Protein AF-A0A924WDV1-F1 (afdb_monomer_lite)

Foldseek 3Di:
DPVVVVVVVLVVVLVVLVVVLVVLVVCLVPDDDDDPPVRPPNVVSVVSNVVSVVVNVVSVVVNCVVVVPPDPPVVPPDDDDDDDDDDDDDD

Sequence (91 aa):
MDTVAFERRVAALRQCLEAERDRVAGDMLDYPTPVPACDVDFNALIDERIRLADALARLDALRAAVLDNTPMASVWNHHPHGPGASAQGMI

pLDDT: mean 81.15, std 19.75, range [40.34, 98.19]

Structure (mmCIF, N/CA/C/O backbone):
data_AF-A0A924WDV1-F1
#
_entry.id   AF-A0A924WDV1-F1
#
loop_
_atom_site.group_PDB
_atom_site.id
_atom_site.type_symbol
_atom_site.label_atom_id
_atom_site.label_alt_id
_atom_site.label_comp_id
_atom_site.label_asym_id
_atom_site.label_entity_id
_atom_site.label_seq_id
_atom_site.pdbx_PDB_ins_code
_atom_site.Cartn_x
_atom_site.Cartn_y
_atom_site.Cartn_z
_atom_site.occupancy
_at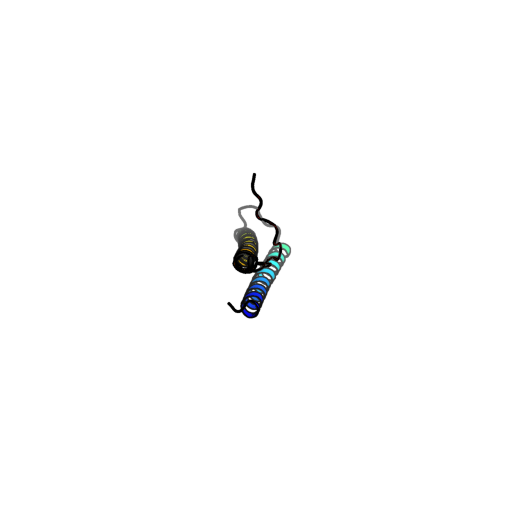om_site.B_iso_or_equiv
_atom_site.auth_seq_id
_atom_site.auth_comp_id
_atom_site.auth_asym_id
_atom_site.auth_atom_id
_atom_site.pdbx_PDB_model_num
ATOM 1 N N . MET A 1 1 ? 16.778 -6.118 -20.341 1.00 60.72 1 MET A N 1
ATOM 2 C CA . MET A 1 1 ? 15.910 -6.198 -19.148 1.00 60.72 1 MET A CA 1
ATOM 3 C C . MET A 1 1 ? 14.569 -6.737 -19.618 1.00 60.72 1 MET A C 1
ATOM 5 O O . MET A 1 1 ? 14.088 -6.251 -20.631 1.00 60.72 1 MET A O 1
ATOM 9 N N . ASP A 1 2 ? 14.027 -7.781 -18.989 1.00 85.06 2 ASP A N 1
ATOM 10 C CA . ASP A 1 2 ? 12.717 -8.326 -19.376 1.00 85.06 2 ASP A CA 1
ATOM 11 C C . ASP A 1 2 ? 11.608 -7.439 -1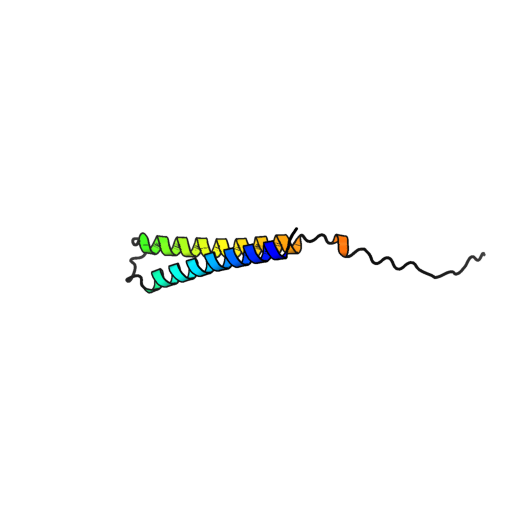8.793 1.00 85.06 2 ASP A C 1
ATOM 13 O O . ASP A 1 2 ? 11.238 -7.561 -17.622 1.00 85.06 2 ASP A O 1
ATOM 17 N N . THR A 1 3 ? 11.119 -6.510 -19.614 1.00 85.81 3 THR A N 1
ATOM 18 C CA . THR A 1 3 ? 10.076 -5.546 -19.245 1.00 85.81 3 THR A CA 1
ATOM 19 C C . THR A 1 3 ? 8.771 -6.241 -18.857 1.00 85.81 3 THR A C 1
ATOM 21 O O . THR A 1 3 ? 8.081 -5.780 -17.955 1.00 85.81 3 THR A O 1
ATOM 24 N N . VAL A 1 4 ? 8.447 -7.391 -19.457 1.00 89.44 4 VAL A N 1
ATOM 25 C CA . VAL A 1 4 ? 7.208 -8.124 -19.155 1.00 89.44 4 VAL A CA 1
ATOM 26 C C . VAL A 1 4 ? 7.289 -8.769 -17.773 1.00 89.44 4 VAL A C 1
ATOM 28 O O . VAL A 1 4 ? 6.343 -8.676 -16.988 1.00 89.44 4 VAL A O 1
ATOM 31 N N . ALA A 1 5 ? 8.417 -9.400 -17.440 1.00 91.50 5 ALA A N 1
ATOM 32 C CA . ALA A 1 5 ? 8.629 -9.960 -16.106 1.00 91.50 5 ALA A CA 1
ATOM 33 C C . ALA A 1 5 ? 8.691 -8.872 -15.019 1.00 91.50 5 ALA A C 1
ATOM 35 O O . ALA A 1 5 ? 8.204 -9.089 -13.908 1.00 91.50 5 ALA A O 1
ATOM 36 N N . PHE A 1 6 ? 9.264 -7.705 -15.333 1.00 90.38 6 PHE A N 1
ATOM 37 C CA . PHE A 1 6 ? 9.271 -6.546 -14.440 1.00 90.38 6 PHE A CA 1
ATOM 38 C C . PHE A 1 6 ? 7.853 -6.028 -14.167 1.00 90.38 6 PHE A C 1
ATOM 40 O O . PHE A 1 6 ? 7.450 -5.974 -13.006 1.00 90.38 6 PHE A O 1
ATOM 47 N N . GLU A 1 7 ? 7.066 -5.747 -15.209 1.00 93.50 7 GLU A N 1
ATOM 48 C CA . GLU A 1 7 ? 5.691 -5.249 -15.063 1.00 93.50 7 GLU A CA 1
ATOM 49 C C . GLU A 1 7 ? 4.805 -6.228 -14.282 1.00 93.50 7 GLU A C 1
ATOM 51 O O . GLU A 1 7 ? 4.040 -5.805 -13.419 1.00 93.50 7 GLU A O 1
ATOM 56 N N . ARG A 1 8 ? 4.950 -7.546 -14.491 1.00 95.94 8 ARG A N 1
ATOM 57 C CA . ARG A 1 8 ? 4.215 -8.546 -13.690 1.00 95.94 8 ARG A CA 1
ATOM 58 C C . ARG A 1 8 ? 4.570 -8.489 -12.208 1.00 95.94 8 ARG A C 1
ATOM 60 O O . ARG A 1 8 ? 3.682 -8.610 -11.370 1.00 95.94 8 ARG A O 1
ATOM 67 N N . ARG A 1 9 ? 5.852 -8.319 -11.872 1.00 96.06 9 ARG A N 1
ATOM 68 C CA . ARG A 1 9 ? 6.296 -8.206 -10.472 1.00 96.06 9 ARG A CA 1
ATOM 69 C C . ARG A 1 9 ? 5.779 -6.927 -9.829 1.00 96.06 9 ARG A C 1
ATOM 71 O O . ARG A 1 9 ? 5.311 -6.977 -8.698 1.00 96.06 9 ARG A O 1
ATOM 78 N N . VAL A 1 10 ? 5.825 -5.812 -10.556 1.00 96.12 10 VAL A N 1
ATOM 79 C CA . VAL A 1 10 ? 5.281 -4.530 -10.093 1.00 96.12 10 VAL A CA 1
ATOM 80 C C . VAL A 1 10 ? 3.772 -4.632 -9.874 1.00 96.12 10 VAL A C 1
ATOM 82 O O . VAL A 1 10 ? 3.292 -4.236 -8.817 1.00 96.12 10 VAL A O 1
ATOM 85 N N . ALA A 1 11 ? 3.034 -5.226 -10.814 1.00 96.25 11 ALA A N 1
ATOM 86 C CA . ALA A 1 11 ? 1.595 -5.438 -10.683 1.00 96.25 11 ALA A CA 1
ATOM 87 C C . ALA A 1 11 ? 1.241 -6.330 -9.483 1.00 96.25 11 ALA A C 1
ATOM 89 O O . ALA A 1 11 ? 0.329 -6.0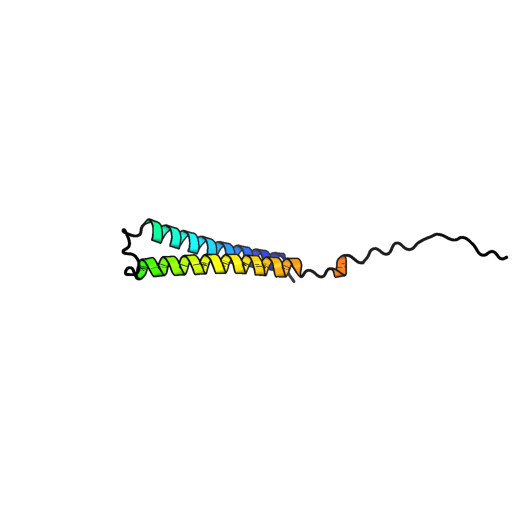00 -8.730 1.00 96.25 11 ALA A O 1
ATOM 90 N N . ALA A 1 12 ? 1.984 -7.420 -9.266 1.00 97.75 12 ALA A N 1
ATOM 91 C CA . ALA A 1 12 ? 1.771 -8.300 -8.118 1.00 97.75 12 ALA A CA 1
ATOM 92 C C . ALA A 1 12 ? 2.047 -7.579 -6.789 1.00 97.75 12 ALA A C 1
ATOM 94 O O . ALA A 1 12 ? 1.250 -7.666 -5.859 1.00 97.75 12 ALA A O 1
ATOM 95 N N . LEU A 1 13 ? 3.143 -6.818 -6.708 1.00 97.69 13 LEU A N 1
ATOM 96 C CA . LEU A 1 13 ? 3.468 -6.042 -5.512 1.00 97.69 13 LEU A CA 1
ATOM 97 C C . LEU A 1 13 ? 2.413 -4.966 -5.235 1.00 97.69 13 LEU A C 1
ATOM 99 O O . LEU A 1 13 ? 2.002 -4.792 -4.090 1.00 97.69 13 LEU A O 1
ATOM 103 N N . ARG A 1 14 ? 1.942 -4.283 -6.282 1.00 97.94 14 ARG A N 1
ATOM 104 C CA . ARG A 1 14 ? 0.864 -3.301 -6.176 1.00 97.94 14 ARG A CA 1
ATOM 105 C C . ARG A 1 14 ? -0.421 -3.936 -5.645 1.00 97.94 14 ARG A C 1
ATOM 107 O O . ARG A 1 14 ? -0.989 -3.399 -4.703 1.00 97.94 14 ARG A O 1
ATOM 114 N N . GLN A 1 15 ? -0.827 -5.089 -6.183 1.00 98.19 15 GLN A N 1
ATOM 115 C CA . GLN A 1 15 ? -2.000 -5.822 -5.694 1.00 98.19 15 GLN A CA 1
ATOM 116 C C . GLN A 1 15 ? -1.881 -6.182 -4.211 1.00 98.19 15 GLN A C 1
ATOM 118 O O . GLN A 1 15 ? -2.847 -6.012 -3.475 1.00 98.19 15 GLN A O 1
ATOM 123 N N . CYS A 1 16 ? -0.710 -6.632 -3.752 1.00 98.19 16 CYS A N 1
ATOM 124 C CA . CYS A 1 16 ? -0.500 -6.925 -2.333 1.00 98.19 16 CYS A CA 1
ATOM 125 C C . CYS A 1 16 ? -0.658 -5.674 -1.454 1.00 98.19 16 CYS A C 1
ATOM 127 O O . CYS A 1 16 ? -1.318 -5.732 -0.421 1.00 98.19 16 CYS A O 1
ATOM 129 N N . LEU A 1 17 ? -0.078 -4.543 -1.865 1.00 97.94 17 LEU A N 1
ATOM 130 C CA . LEU A 1 17 ? -0.177 -3.283 -1.120 1.00 97.94 17 LEU A CA 1
ATOM 131 C C . LEU A 1 17 ? -1.607 -2.720 -1.112 1.00 97.94 17 LEU A C 1
ATOM 133 O O . LEU A 1 17 ? -2.050 -2.179 -0.102 1.00 97.94 17 LEU A O 1
ATOM 137 N N . GLU A 1 18 ? -2.339 -2.850 -2.220 1.00 97.88 18 GLU A N 1
ATOM 138 C CA . GLU A 1 18 ? -3.742 -2.434 -2.312 1.00 97.88 18 GLU A CA 1
ATOM 139 C C . GLU A 1 18 ? -4.649 -3.319 -1.451 1.00 97.88 18 GLU A C 1
ATOM 141 O O . GLU A 1 18 ? -5.469 -2.786 -0.708 1.00 97.88 18 GLU A O 1
ATOM 146 N N . ALA A 1 19 ? -4.449 -4.640 -1.469 1.00 98.12 19 ALA A N 1
ATOM 147 C CA . ALA A 1 19 ? -5.193 -5.562 -0.614 1.00 98.12 19 ALA A CA 1
ATOM 148 C C . ALA A 1 19 ? -4.985 -5.255 0.877 1.00 98.12 19 ALA A C 1
ATOM 150 O O . ALA A 1 19 ? -5.940 -5.257 1.652 1.00 98.12 19 ALA A O 1
ATOM 151 N N . GLU A 1 20 ? -3.753 -4.937 1.276 1.00 98.19 20 GLU A N 1
ATOM 152 C CA . GLU A 1 20 ? -3.446 -4.574 2.659 1.00 98.19 20 GLU A CA 1
ATOM 153 C C . GLU A 1 20 ? -4.060 -3.222 3.050 1.00 98.19 20 GLU A C 1
ATOM 155 O O . GLU A 1 20 ? -4.614 -3.072 4.138 1.00 98.19 20 GLU A O 1
ATOM 160 N N . ARG A 1 21 ? -4.046 -2.240 2.141 1.00 97.44 21 ARG A N 1
ATOM 161 C CA . ARG A 1 21 ? -4.712 -0.948 2.357 1.00 97.44 21 ARG A CA 1
ATOM 162 C C . ARG A 1 21 ? -6.216 -1.120 2.546 1.00 97.44 21 ARG A C 1
ATOM 164 O O . ARG A 1 21 ? -6.795 -0.464 3.410 1.00 97.44 21 ARG A O 1
ATOM 171 N N . ASP A 1 22 ? -6.837 -1.981 1.750 1.00 97.12 22 ASP A N 1
ATOM 172 C CA . ASP A 1 22 ? -8.268 -2.249 1.839 1.00 97.12 22 ASP A CA 1
ATOM 173 C C . ASP A 1 22 ? -8.604 -3.004 3.141 1.00 97.12 22 ASP A C 1
ATOM 175 O O . ASP A 1 22 ? -9.607 -2.688 3.781 1.00 97.12 22 ASP A O 1
ATOM 179 N N . ARG A 1 23 ? -7.724 -3.909 3.601 1.00 97.75 23 ARG A N 1
ATOM 180 C CA . ARG A 1 23 ? -7.821 -4.555 4.922 1.00 97.75 23 ARG A CA 1
ATOM 181 C C . ARG A 1 23 ? -7.800 -3.527 6.056 1.00 97.75 23 ARG A C 1
ATOM 183 O O . ARG A 1 23 ? -8.713 -3.512 6.873 1.00 97.75 23 ARG A O 1
ATOM 190 N N . VAL A 1 24 ? -6.810 -2.631 6.072 1.00 96.69 24 VAL A N 1
ATOM 191 C CA . VAL A 1 24 ? -6.694 -1.566 7.087 1.00 96.69 24 VAL A CA 1
ATOM 192 C C . VAL A 1 24 ? -7.899 -0.625 7.047 1.00 96.69 24 VAL A C 1
ATOM 194 O O . VAL A 1 24 ? -8.400 -0.220 8.091 1.00 96.69 24 VAL A O 1
ATOM 197 N N . ALA A 1 25 ? -8.398 -0.281 5.857 1.00 95.06 25 ALA A N 1
ATOM 198 C CA . ALA A 1 25 ? -9.601 0.536 5.731 1.00 95.06 25 ALA A CA 1
ATOM 199 C C . ALA A 1 25 ? -10.838 -0.160 6.322 1.00 95.06 25 ALA A C 1
ATOM 201 O O . ALA A 1 25 ? -11.646 0.507 6.965 1.00 95.06 25 ALA A O 1
ATOM 202 N N . GLY A 1 26 ? -10.962 -1.479 6.140 1.00 95.81 26 GLY A N 1
ATOM 203 C CA . GLY A 1 26 ? -11.977 -2.297 6.804 1.00 95.81 26 GLY A CA 1
ATOM 204 C C . GLY A 1 26 ? -11.844 -2.248 8.326 1.00 95.81 26 GLY A C 1
ATOM 205 O O . GLY A 1 26 ? -12.794 -1.866 9.002 1.00 95.81 26 GLY A O 1
ATOM 206 N N . ASP A 1 27 ? -10.644 -2.511 8.850 1.00 95.06 27 ASP A N 1
ATOM 207 C CA . ASP A 1 27 ? -10.370 -2.473 10.293 1.00 95.06 27 ASP A CA 1
ATOM 208 C C . ASP A 1 27 ? -10.723 -1.110 10.911 1.00 95.06 27 ASP A C 1
ATOM 210 O O . ASP A 1 27 ? -11.289 -1.054 11.997 1.00 95.06 27 ASP A O 1
ATOM 214 N N . MET A 1 28 ? -10.425 -0.001 10.220 1.00 93.56 28 MET A N 1
ATOM 215 C CA . MET A 1 28 ? -10.759 1.354 10.678 1.00 93.56 28 MET A CA 1
ATOM 216 C C . MET A 1 28 ? -12.266 1.642 10.677 1.00 93.56 28 MET A C 1
ATOM 218 O O . MET A 1 28 ? -12.724 2.432 11.501 1.00 93.56 28 MET A O 1
ATOM 222 N N . LEU A 1 29 ? -13.022 1.067 9.735 1.00 92.75 29 LEU A N 1
ATOM 223 C CA . LEU A 1 29 ? -14.478 1.236 9.647 1.00 92.75 29 LEU A CA 1
ATOM 224 C C . LEU A 1 29 ? -15.212 0.426 10.718 1.00 92.75 29 LEU A C 1
ATOM 226 O O . LEU A 1 29 ? -16.203 0.908 11.263 1.00 92.75 29 LEU A O 1
ATOM 230 N N . ASP A 1 30 ? -14.707 -0.768 11.025 1.00 93.25 30 ASP A N 1
ATOM 231 C CA . ASP A 1 30 ? -15.255 -1.651 12.058 1.00 93.25 30 ASP A CA 1
ATOM 232 C C . ASP A 1 30 ? -14.772 -1.277 13.473 1.00 93.25 30 ASP A C 1
ATOM 234 O O . ASP A 1 30 ? -15.238 -1.841 14.469 1.00 93.25 30 ASP A O 1
ATOM 238 N N . TYR A 1 31 ? -13.852 -0.313 13.582 1.00 88.94 31 TYR A N 1
ATOM 239 C CA . TYR A 1 31 ? -13.280 0.116 14.852 1.00 88.94 31 TYR A CA 1
ATOM 240 C C . TYR A 1 31 ? -14.319 0.873 15.712 1.00 88.94 31 TYR A C 1
ATOM 242 O O . TYR A 1 31 ? -14.962 1.810 15.223 1.00 88.94 31 TYR A O 1
ATOM 250 N N . PRO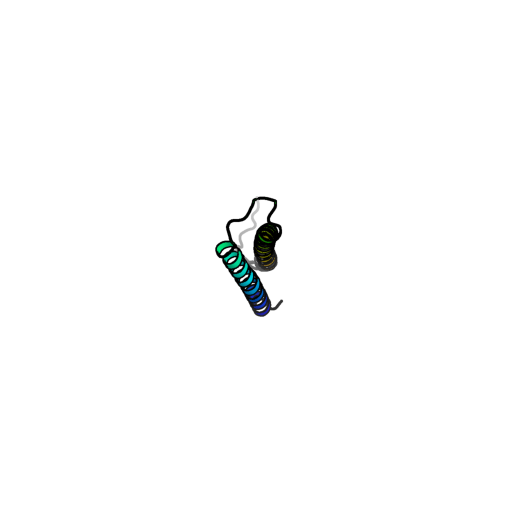 A 1 32 ? -14.502 0.522 17.002 1.00 85.38 32 PRO A N 1
ATOM 251 C CA . PRO A 1 32 ? -15.388 1.265 17.903 1.00 85.38 32 PRO A CA 1
ATOM 252 C C . PRO A 1 32 ? -14.918 2.717 18.067 1.00 85.38 32 PRO A C 1
ATOM 254 O O . PRO A 1 32 ? -13.733 2.985 17.958 1.00 85.38 32 PRO A O 1
ATOM 257 N N . THR A 1 33 ? -15.821 3.666 18.352 1.00 82.31 33 THR A N 1
ATOM 258 C CA . THR A 1 33 ? -15.498 5.109 18.388 1.00 82.31 33 THR A CA 1
ATOM 259 C C . THR A 1 33 ? -14.193 5.403 19.154 1.00 82.31 33 THR A C 1
ATOM 261 O O . THR A 1 33 ? -14.183 5.277 20.382 1.00 82.31 33 THR A O 1
ATOM 264 N N . PRO A 1 34 ? -13.110 5.811 18.465 1.00 79.50 34 PRO A N 1
ATOM 265 C CA . PRO A 1 34 ? -11.798 5.922 19.088 1.00 79.50 34 PRO A CA 1
ATOM 266 C C . PRO A 1 34 ? -11.710 7.175 19.959 1.00 79.50 34 PRO A C 1
ATOM 268 O O . PRO A 1 34 ? -12.273 8.225 19.631 1.00 79.50 34 PRO A O 1
ATOM 271 N N . VAL A 1 35 ? -10.953 7.091 21.057 1.00 79.38 35 VAL A N 1
ATOM 272 C CA . VAL A 1 35 ? -10.555 8.276 21.831 1.00 79.38 35 VAL A CA 1
ATOM 273 C C . VAL A 1 35 ? -9.290 8.856 21.191 1.00 79.38 35 VAL A C 1
ATOM 275 O O . VAL A 1 35 ? -8.242 8.203 21.225 1.00 79.38 35 VAL A O 1
ATOM 278 N N . PRO A 1 36 ? -9.338 10.075 20.620 1.00 72.00 36 PRO A N 1
ATOM 279 C CA . PRO A 1 36 ? -8.194 10.648 19.916 1.00 72.00 36 PRO A CA 1
ATOM 280 C C . PRO A 1 36 ? -6.933 10.663 20.788 1.00 72.00 36 PRO A C 1
ATOM 282 O O . PRO A 1 36 ? -6.999 11.038 21.957 1.00 72.00 36 PRO A O 1
ATOM 285 N N . ALA A 1 37 ? -5.789 10.273 20.216 1.00 66.06 37 ALA A N 1
ATOM 286 C CA . ALA A 1 37 ? -4.463 10.241 20.856 1.00 66.06 37 ALA A CA 1
ATOM 287 C C . ALA A 1 37 ? -4.286 9.295 22.065 1.00 66.06 37 ALA A C 1
ATOM 289 O O . ALA A 1 37 ? -3.155 9.092 22.502 1.00 66.06 37 ALA A O 1
ATOM 290 N N . CYS A 1 38 ? -5.352 8.678 22.576 1.00 81.56 38 CYS A N 1
ATOM 291 C CA . CYS A 1 38 ? -5.273 7.650 23.619 1.00 81.56 38 CYS A CA 1
ATOM 292 C C . CYS A 1 38 ? -5.445 6.235 23.063 1.00 81.56 38 CYS A C 1
ATOM 294 O O . CYS A 1 38 ? -5.012 5.273 23.694 1.00 81.56 38 CYS A O 1
ATOM 296 N N . ASP A 1 39 ? -6.057 6.117 21.889 1.00 88.56 39 ASP A N 1
ATOM 297 C CA . ASP A 1 39 ? -6.318 4.842 21.243 1.00 88.56 39 ASP A CA 1
ATOM 298 C C . ASP A 1 39 ? -5.107 4.375 20.426 1.00 88.56 39 ASP A C 1
ATOM 300 O O . ASP A 1 39 ? -4.919 4.745 19.266 1.00 88.56 39 ASP A O 1
ATOM 304 N N . VAL A 1 40 ? -4.223 3.623 21.084 1.00 89.81 40 VAL A N 1
ATOM 305 C CA . VAL A 1 40 ? -2.970 3.130 20.492 1.00 89.81 40 VAL A CA 1
ATOM 306 C C . VAL A 1 40 ? -3.240 2.250 19.273 1.00 89.81 40 VAL A C 1
ATOM 308 O O . VAL A 1 40 ? -2.524 2.361 18.279 1.00 89.81 40 VAL A O 1
ATOM 311 N N . ASP A 1 41 ? -4.284 1.428 19.326 1.00 90.06 41 ASP A N 1
ATOM 312 C CA . ASP A 1 41 ? -4.613 0.493 18.255 1.00 90.06 41 ASP A CA 1
ATOM 313 C C . ASP A 1 41 ? -5.164 1.242 17.035 1.00 90.06 41 ASP A C 1
ATOM 315 O O . ASP A 1 41 ? -4.716 1.008 15.911 1.00 90.06 41 ASP A O 1
ATOM 319 N N . PHE A 1 42 ? -6.058 2.218 17.236 1.00 92.56 42 PHE A N 1
ATOM 320 C CA . PHE A 1 42 ? -6.542 3.049 16.132 1.00 92.56 42 PHE A CA 1
ATOM 321 C C . PHE A 1 42 ? -5.439 3.937 15.536 1.00 92.56 42 PHE A C 1
ATOM 323 O O . PHE A 1 42 ? -5.353 4.097 14.317 1.00 92.56 42 PHE A O 1
ATOM 330 N N . ASN A 1 43 ? -4.549 4.484 16.370 1.00 92.12 43 ASN A N 1
ATOM 331 C CA . ASN A 1 43 ? -3.395 5.246 15.886 1.00 92.12 43 ASN A CA 1
ATOM 332 C C . ASN A 1 43 ? -2.454 4.370 15.042 1.00 92.12 43 ASN A C 1
ATOM 334 O O . ASN A 1 43 ? -1.975 4.821 14.002 1.00 92.12 43 ASN A O 1
ATOM 338 N N . ALA A 1 44 ? -2.249 3.105 15.423 1.00 93.19 44 ALA A N 1
ATOM 339 C CA . ALA A 1 44 ? -1.463 2.165 14.628 1.00 93.19 44 ALA A CA 1
ATOM 340 C C . ALA A 1 44 ? -2.088 1.909 13.243 1.00 93.19 44 ALA A C 1
ATOM 342 O O . ALA A 1 44 ? -1.356 1.833 12.254 1.00 93.19 44 ALA A O 1
ATOM 343 N N . LEU A 1 45 ? -3.423 1.844 13.143 1.00 95.12 45 LEU A N 1
ATOM 344 C CA . LEU A 1 45 ? -4.127 1.740 11.856 1.00 95.12 45 LEU A CA 1
ATOM 345 C C . LEU A 1 45 ? -3.920 2.985 10.978 1.00 95.12 45 LEU A C 1
ATOM 347 O O . LEU A 1 45 ? -3.722 2.859 9.768 1.00 95.12 45 LEU A O 1
ATOM 351 N N . ILE A 1 46 ? -3.917 4.186 11.569 1.00 94.44 46 ILE A N 1
ATOM 352 C CA . ILE A 1 46 ? -3.609 5.434 10.848 1.00 94.44 46 ILE A CA 1
ATOM 353 C C . ILE A 1 46 ? -2.179 5.392 10.299 1.00 94.44 46 ILE A C 1
ATOM 355 O O . ILE A 1 46 ? -1.970 5.652 9.110 1.00 94.44 46 ILE A O 1
ATOM 359 N N . ASP A 1 47 ? -1.206 5.035 11.137 1.00 96.06 47 ASP A N 1
ATOM 360 C CA . ASP A 1 47 ? 0.200 4.955 10.741 1.00 96.06 47 ASP A CA 1
ATOM 361 C C . ASP A 1 47 ? 0.423 3.909 9.644 1.00 96.06 47 ASP A C 1
ATOM 363 O O . ASP A 1 47 ? 1.196 4.133 8.710 1.00 96.06 47 ASP A O 1
ATOM 367 N N . GLU A 1 48 ? -0.253 2.763 9.733 1.00 97.19 48 GLU A N 1
ATOM 368 C CA . GLU A 1 48 ? -0.200 1.723 8.706 1.00 97.19 48 GLU A CA 1
ATOM 369 C C . GLU A 1 48 ? -0.793 2.218 7.382 1.00 97.19 48 GLU A C 1
ATOM 371 O O . GLU A 1 48 ? -0.172 2.076 6.327 1.00 97.19 48 GLU A O 1
ATOM 376 N N . ARG A 1 49 ? -1.946 2.898 7.421 1.00 97.38 49 ARG A N 1
ATOM 377 C CA . ARG A 1 49 ? -2.559 3.500 6.230 1.00 97.38 49 ARG A CA 1
ATOM 378 C C . ARG A 1 49 ? -1.627 4.504 5.548 1.00 97.38 49 ARG A C 1
ATOM 380 O O . ARG A 1 49 ? -1.541 4.506 4.319 1.00 97.38 49 ARG A O 1
ATOM 387 N N . ILE A 1 50 ? -0.944 5.350 6.323 1.00 97.62 50 ILE A N 1
ATOM 388 C CA . ILE A 1 50 ? 0.038 6.312 5.800 1.00 97.62 50 ILE A CA 1
ATOM 389 C C . ILE A 1 50 ? 1.199 5.564 5.136 1.00 97.62 50 ILE A C 1
ATOM 391 O O . ILE A 1 50 ? 1.528 5.840 3.982 1.00 97.62 50 ILE A O 1
ATOM 395 N N . ARG A 1 51 ? 1.765 4.558 5.814 1.00 97.81 51 ARG A N 1
ATOM 396 C CA . ARG A 1 51 ? 2.875 3.753 5.281 1.00 97.81 51 ARG A CA 1
ATOM 397 C C . ARG A 1 51 ? 2.515 3.041 3.975 1.00 97.81 51 ARG A C 1
ATOM 399 O O . ARG A 1 51 ? 3.332 3.013 3.054 1.00 97.81 51 ARG A O 1
ATOM 406 N N . LEU A 1 52 ? 1.298 2.512 3.856 1.00 97.56 52 LEU A N 1
ATOM 407 C CA . LEU A 1 52 ? 0.812 1.865 2.633 1.00 97.56 52 LEU A CA 1
ATOM 408 C C . LEU A 1 52 ? 0.626 2.861 1.482 1.00 97.56 52 LEU A C 1
ATOM 410 O O . LEU A 1 52 ? 0.987 2.556 0.343 1.00 97.56 52 LEU A O 1
ATOM 414 N N . ALA A 1 53 ? 0.105 4.058 1.768 1.00 96.88 53 ALA A N 1
ATOM 415 C CA . ALA A 1 53 ? -0.021 5.119 0.773 1.00 96.88 53 ALA A CA 1
ATOM 416 C C . ALA A 1 53 ? 1.353 5.550 0.229 1.00 96.88 53 ALA A C 1
ATOM 418 O O . ALA A 1 53 ? 1.537 5.619 -0.989 1.00 96.88 53 ALA A O 1
ATOM 419 N N . ASP A 1 54 ? 2.332 5.746 1.114 1.00 97.88 54 ASP A N 1
ATOM 420 C CA . ASP A 1 54 ? 3.704 6.091 0.733 1.00 97.88 54 ASP A CA 1
ATOM 421 C C . ASP A 1 54 ? 4.377 4.970 -0.069 1.00 97.88 54 ASP A C 1
ATOM 423 O O . ASP A 1 54 ? 5.059 5.230 -1.065 1.00 97.88 54 ASP A O 1
ATOM 427 N N . ALA A 1 55 ? 4.174 3.709 0.323 1.00 97.75 55 ALA A N 1
ATOM 428 C CA . ALA A 1 55 ? 4.721 2.559 -0.389 1.00 97.75 55 ALA A CA 1
ATOM 429 C C . ALA A 1 55 ? 4.176 2.453 -1.822 1.00 97.75 55 ALA A C 1
ATOM 431 O O . ALA A 1 55 ? 4.952 2.232 -2.755 1.00 97.75 55 ALA A O 1
ATOM 432 N N . LEU A 1 56 ? 2.868 2.658 -2.010 1.00 97.56 56 LEU A N 1
ATOM 433 C CA . LEU A 1 56 ? 2.234 2.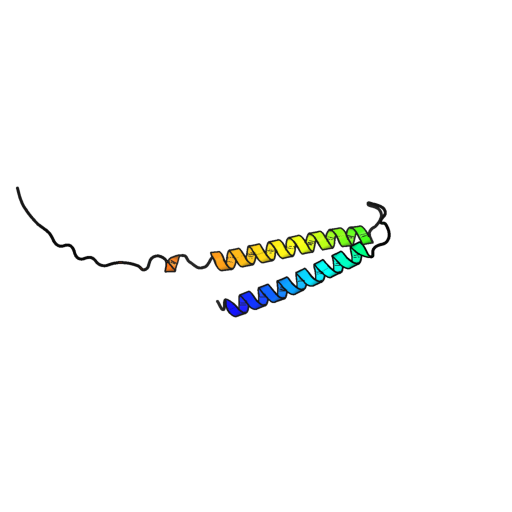687 -3.331 1.00 97.56 56 LEU A CA 1
ATOM 434 C C . LEU A 1 56 ? 2.775 3.836 -4.189 1.00 97.56 56 LEU A C 1
ATOM 436 O O . LEU A 1 56 ? 3.184 3.607 -5.327 1.00 97.56 56 LEU A O 1
ATOM 440 N N . ALA A 1 57 ? 2.856 5.047 -3.630 1.00 96.50 57 ALA A N 1
ATOM 441 C CA . ALA A 1 57 ? 3.408 6.203 -4.333 1.00 96.50 57 ALA A CA 1
ATOM 442 C C . ALA A 1 57 ? 4.872 5.974 -4.748 1.00 96.50 57 ALA A C 1
ATOM 444 O O . ALA A 1 57 ? 5.273 6.289 -5.871 1.00 96.50 57 ALA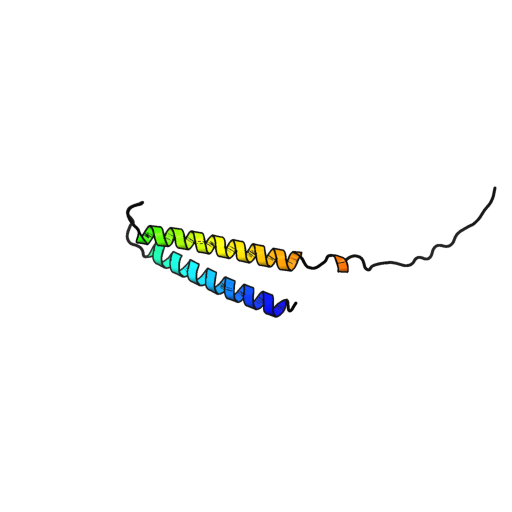 A O 1
ATOM 445 N N . ARG A 1 58 ? 5.676 5.367 -3.868 1.00 96.56 58 ARG A N 1
ATOM 446 C CA . ARG A 1 58 ? 7.071 5.027 -4.160 1.00 96.56 58 ARG A CA 1
ATOM 447 C C . ARG A 1 58 ? 7.192 3.941 -5.227 1.00 96.56 58 ARG A C 1
ATOM 449 O O . ARG A 1 58 ? 8.090 4.030 -6.062 1.00 96.56 58 ARG A O 1
ATOM 456 N N . LEU A 1 59 ? 6.315 2.937 -5.221 1.00 96.38 59 LEU A N 1
ATOM 457 C CA . LEU A 1 59 ? 6.276 1.906 -6.259 1.00 96.38 59 LEU A CA 1
ATOM 458 C C . LEU A 1 59 ? 5.970 2.516 -7.632 1.00 96.38 59 LEU A C 1
ATOM 460 O O . LEU A 1 59 ? 6.659 2.201 -8.602 1.00 96.38 59 LEU A O 1
ATOM 464 N N . ASP A 1 60 ? 5.000 3.428 -7.696 1.00 94.19 60 ASP A N 1
ATOM 465 C CA . ASP A 1 60 ? 4.646 4.137 -8.927 1.00 94.19 60 ASP A CA 1
ATOM 466 C C . ASP A 1 60 ? 5.798 5.014 -9.431 1.00 94.19 60 ASP A C 1
ATOM 468 O O . ASP A 1 60 ? 6.139 4.964 -10.614 1.00 94.19 60 ASP A O 1
ATOM 472 N N . ALA A 1 61 ? 6.469 5.742 -8.533 1.00 93.81 61 ALA A N 1
ATOM 473 C CA . ALA A 1 61 ? 7.640 6.545 -8.877 1.00 93.81 61 ALA A CA 1
ATOM 474 C C . ALA A 1 61 ? 8.811 5.689 -9.393 1.00 93.81 61 ALA A C 1
ATOM 476 O O . ALA A 1 61 ? 9.457 6.048 -10.377 1.00 93.81 61 ALA A O 1
ATOM 477 N N . LEU A 1 62 ? 9.081 4.539 -8.765 1.00 93.19 62 LEU A N 1
ATOM 478 C CA . LEU A 1 62 ? 10.127 3.613 -9.210 1.00 93.19 62 LEU A CA 1
ATOM 479 C C . LEU A 1 62 ? 9.795 2.989 -10.565 1.00 93.19 62 LEU A C 1
ATOM 481 O O . LEU A 1 62 ? 10.676 2.868 -11.415 1.00 93.19 62 LEU A O 1
ATOM 485 N N . ARG A 1 63 ? 8.532 2.613 -10.785 1.00 92.94 63 ARG A N 1
ATOM 486 C CA . ARG A 1 63 ? 8.064 2.105 -12.077 1.00 92.94 63 ARG A CA 1
ATOM 487 C C . ARG A 1 63 ? 8.253 3.154 -13.172 1.00 92.94 63 ARG A C 1
ATOM 489 O O . ARG A 1 63 ? 8.840 2.831 -14.199 1.00 92.94 63 ARG A O 1
ATOM 496 N N . ALA A 1 64 ? 7.820 4.394 -12.934 1.00 89.50 64 ALA A N 1
ATOM 497 C CA . ALA A 1 64 ? 8.009 5.502 -13.868 1.00 89.50 64 ALA A CA 1
ATOM 498 C C . ALA A 1 64 ? 9.496 5.724 -14.169 1.00 89.50 64 ALA A C 1
ATOM 500 O O . ALA A 1 64 ? 9.895 5.678 -15.324 1.00 89.50 64 ALA A O 1
ATOM 501 N N . ALA A 1 65 ? 10.346 5.807 -13.141 1.00 89.50 65 ALA A N 1
ATOM 502 C CA . ALA A 1 65 ? 11.785 5.977 -13.323 1.00 89.50 65 ALA A CA 1
ATOM 503 C C . ALA A 1 65 ? 12.428 4.848 -14.148 1.00 89.50 65 ALA A C 1
ATOM 505 O O . ALA A 1 65 ? 13.346 5.105 -14.920 1.00 89.50 65 ALA A O 1
ATOM 506 N N . VAL A 1 66 ? 11.981 3.597 -14.011 1.00 86.56 66 VAL A N 1
ATOM 507 C CA . VAL A 1 66 ? 12.503 2.475 -14.814 1.00 86.56 66 VAL A CA 1
ATOM 508 C C . VAL A 1 66 ? 12.049 2.564 -16.273 1.00 86.56 66 VAL A C 1
ATOM 510 O O . VAL A 1 66 ? 12.844 2.278 -17.167 1.00 86.56 66 VAL A O 1
ATOM 513 N N . LEU A 1 67 ? 10.802 2.967 -16.520 1.00 79.81 67 LEU A N 1
ATOM 514 C CA . LEU A 1 67 ? 10.256 3.113 -17.872 1.00 79.81 67 LEU A CA 1
ATOM 515 C C . LEU A 1 67 ? 10.837 4.344 -18.593 1.00 79.81 67 LEU A C 1
ATOM 517 O O . LEU A 1 67 ? 11.210 4.246 -19.764 1.00 79.81 67 LEU A O 1
ATOM 521 N N . ASP A 1 68 ? 11.006 5.455 -17.874 1.00 76.44 68 ASP A N 1
ATOM 522 C CA . ASP A 1 68 ? 11.543 6.726 -18.375 1.00 76.44 68 ASP A CA 1
ATOM 523 C C . ASP A 1 68 ? 13.062 6.671 -18.611 1.00 76.44 68 ASP A C 1
ATOM 525 O O . ASP A 1 68 ? 13.575 7.335 -19.509 1.00 76.44 68 ASP A O 1
ATOM 529 N N . ASN A 1 69 ? 13.797 5.826 -17.874 1.00 62.03 69 ASN A N 1
ATOM 530 C CA . ASN A 1 69 ? 15.225 5.564 -18.110 1.00 62.03 69 ASN A CA 1
ATOM 531 C C . ASN A 1 69 ? 15.497 4.615 -19.297 1.00 62.03 69 ASN A C 1
ATOM 533 O O . ASN A 1 69 ? 16.620 4.125 -19.455 1.00 62.03 69 ASN A O 1
ATOM 537 N N . THR A 1 70 ? 14.514 4.367 -20.168 1.00 55.53 70 THR A N 1
ATOM 538 C CA . THR A 1 70 ? 14.781 3.774 -21.486 1.00 55.53 70 THR A CA 1
ATOM 539 C C . THR A 1 70 ? 15.655 4.757 -22.274 1.00 55.53 70 THR A C 1
ATOM 541 O O . THR A 1 70 ? 15.209 5.873 -22.544 1.00 55.53 70 THR A O 1
ATOM 544 N N . PRO A 1 71 ? 16.904 4.413 -22.646 1.00 51.62 71 PRO A N 1
ATOM 545 C CA . PRO A 1 71 ? 17.807 5.389 -23.231 1.00 51.62 71 PRO A CA 1
ATOM 546 C C . PRO A 1 71 ? 17.211 5.982 -24.514 1.00 51.62 71 PRO A C 1
ATOM 548 O O . PRO A 1 71 ? 16.959 5.272 -25.492 1.00 51.62 71 PRO A O 1
ATOM 551 N N . MET A 1 72 ? 17.109 7.316 -24.543 1.00 45.78 72 MET A N 1
ATOM 552 C CA . MET A 1 72 ? 16.876 8.148 -25.737 1.00 45.78 72 MET A CA 1
ATOM 553 C C . MET A 1 72 ? 17.875 7.891 -26.887 1.00 45.78 72 MET A C 1
ATOM 555 O O . MET A 1 72 ? 17.766 8.495 -27.951 1.00 45.78 72 MET A O 1
ATOM 559 N N . ALA A 1 73 ? 18.834 6.974 -26.720 1.00 48.41 73 ALA A N 1
ATOM 560 C CA . ALA A 1 73 ? 19.753 6.512 -27.755 1.00 48.41 73 ALA A CA 1
ATOM 561 C C . ALA A 1 73 ? 19.052 5.857 -28.966 1.00 48.41 73 ALA A C 1
ATOM 563 O O . ALA A 1 73 ? 19.686 5.673 -29.999 1.00 48.41 73 ALA A O 1
ATOM 564 N N . SER A 1 74 ? 17.752 5.554 -28.881 1.00 48.44 74 SER A N 1
ATOM 565 C CA . SER A 1 74 ? 16.974 5.020 -30.014 1.00 48.44 74 SER A CA 1
ATOM 566 C C . SER A 1 74 ? 16.285 6.100 -30.863 1.00 48.44 74 SER A C 1
ATOM 568 O O . SER A 1 74 ? 15.768 5.790 -31.931 1.00 48.44 74 SER A O 1
ATOM 570 N N . VAL A 1 75 ? 16.275 7.367 -30.423 1.00 52.25 75 VAL A N 1
ATOM 571 C CA . VAL A 1 75 ? 15.599 8.474 -31.136 1.00 52.25 75 VAL A CA 1
ATOM 572 C C . VAL A 1 75 ? 16.506 9.154 -32.174 1.00 52.25 75 VAL A C 1
ATOM 574 O O . VAL A 1 75 ? 16.015 9.827 -33.073 1.00 52.25 75 VAL A O 1
ATOM 577 N N . TRP A 1 76 ? 17.821 8.917 -32.137 1.00 45.97 76 TRP A N 1
ATOM 578 C CA . TRP A 1 76 ? 18.794 9.586 -33.015 1.00 45.97 76 TRP A CA 1
ATOM 579 C C . TRP A 1 76 ? 19.310 8.737 -34.186 1.00 45.97 76 TRP A C 1
ATOM 581 O O . TRP A 1 76 ? 20.387 9.012 -34.706 1.00 45.97 76 TRP A O 1
ATOM 591 N N . ASN A 1 77 ? 18.552 7.736 -34.645 1.00 54.72 77 ASN A N 1
ATOM 592 C CA . ASN A 1 77 ? 18.907 6.968 -35.845 1.00 54.72 77 ASN A CA 1
ATOM 593 C C . ASN A 1 77 ? 17.917 7.195 -36.999 1.00 54.72 77 ASN A C 1
ATOM 595 O O . ASN A 1 77 ? 17.366 6.261 -37.569 1.00 54.72 77 ASN A O 1
ATOM 599 N N . HIS A 1 78 ? 17.713 8.460 -37.364 1.00 52.38 78 HIS A N 1
ATOM 600 C CA . HIS A 1 78 ? 17.287 8.826 -38.713 1.00 52.38 78 HIS A CA 1
ATOM 601 C C . HIS A 1 78 ? 18.267 9.851 -39.279 1.00 52.38 78 HIS A C 1
ATOM 603 O O . HIS A 1 78 ? 18.080 11.059 -39.182 1.00 52.38 78 HIS A O 1
ATOM 609 N N . HIS A 1 79 ? 19.336 9.330 -39.873 1.00 52.28 79 HIS A N 1
ATOM 610 C CA . HIS A 1 79 ? 20.128 10.031 -40.871 1.00 52.28 79 HIS A CA 1
ATOM 611 C C . HIS A 1 79 ? 19.428 9.826 -42.226 1.00 52.28 79 HIS A C 1
ATOM 613 O O . HIS A 1 79 ? 19.483 8.715 -42.758 1.00 52.28 79 HIS A O 1
ATOM 619 N N . PRO A 1 80 ? 18.763 10.823 -42.829 1.00 46.81 80 PRO A N 1
ATOM 620 C CA . PRO A 1 80 ? 18.576 10.806 -44.267 1.00 46.81 80 PRO A CA 1
ATOM 621 C C . PRO A 1 80 ? 19.852 11.353 -44.914 1.00 46.81 80 PRO A C 1
ATOM 623 O O . PRO A 1 80 ? 20.131 12.551 -44.885 1.00 46.81 80 PRO A O 1
ATOM 626 N N . HIS A 1 81 ? 20.639 10.445 -45.497 1.00 48.22 81 HIS A N 1
ATOM 627 C CA . HIS A 1 81 ? 21.570 10.787 -46.570 1.00 48.22 81 HIS A CA 1
ATOM 628 C C . HIS A 1 81 ? 20.838 11.629 -47.632 1.00 48.22 81 HIS A C 1
ATOM 630 O O . HIS A 1 81 ? 19.708 11.314 -48.005 1.00 48.22 81 HIS A O 1
ATOM 636 N N . GLY A 1 82 ? 21.494 12.698 -48.099 1.00 43.78 82 GLY A N 1
ATOM 637 C CA . GLY A 1 82 ? 20.989 13.597 -49.142 1.00 43.78 82 GLY A CA 1
ATOM 638 C C . GLY A 1 82 ? 20.720 12.908 -50.488 1.00 43.78 82 GLY A C 1
ATOM 639 O O . GLY A 1 82 ? 21.055 11.739 -50.684 1.00 43.78 82 GLY A O 1
ATOM 640 N N . PRO A 1 83 ? 20.173 13.655 -51.459 1.00 50.66 83 PRO A N 1
ATOM 641 C CA . PRO A 1 83 ? 21.091 14.198 -52.460 1.00 50.66 83 PRO A CA 1
ATOM 642 C C . PRO A 1 83 ? 20.709 15.611 -52.930 1.00 50.66 83 PRO A C 1
ATOM 644 O O . PRO A 1 83 ? 19.553 15.909 -53.210 1.00 50.66 83 PRO A O 1
ATOM 647 N N . GLY A 1 84 ? 21.711 16.476 -53.071 1.00 45.28 84 GLY A N 1
ATOM 648 C CA . GLY A 1 84 ? 21.532 17.836 -53.574 1.00 45.28 84 GLY A CA 1
ATOM 649 C C . GLY A 1 84 ? 22.848 18.424 -54.053 1.00 45.28 84 GLY A C 1
ATOM 650 O O . GLY A 1 84 ? 23.430 19.279 -53.398 1.00 45.28 84 GLY A O 1
ATOM 651 N N . ALA A 1 85 ? 23.339 17.912 -55.179 1.00 49.31 85 ALA A N 1
ATOM 652 C CA . ALA A 1 85 ? 24.354 18.573 -55.984 1.00 49.31 85 ALA A CA 1
ATOM 653 C C . ALA A 1 85 ? 23.854 19.941 -56.480 1.00 49.31 85 ALA A C 1
ATOM 655 O O . ALA A 1 85 ? 22.700 20.034 -56.894 1.00 49.31 85 ALA A O 1
ATOM 656 N N . SER A 1 86 ? 24.739 20.946 -56.472 1.00 47.31 86 SER A N 1
ATOM 657 C CA . SER A 1 86 ? 24.789 22.183 -57.293 1.00 47.31 86 SER A CA 1
ATOM 658 C C . SER A 1 86 ? 25.492 23.273 -56.471 1.00 47.31 86 SER A C 1
ATOM 660 O O . SER A 1 86 ? 25.119 23.490 -55.330 1.00 47.31 86 SER A O 1
ATOM 662 N N . ALA A 1 87 ? 26.478 24.039 -56.919 1.00 45.50 87 ALA A N 1
ATOM 663 C CA . ALA A 1 87 ? 27.346 24.032 -58.084 1.00 45.50 87 ALA A CA 1
ATOM 664 C C . ALA A 1 87 ? 28.525 24.968 -57.732 1.00 45.50 87 ALA A C 1
ATOM 666 O O . ALA A 1 87 ? 28.365 25.913 -56.961 1.00 45.50 87 ALA A O 1
ATOM 667 N N . GLN A 1 88 ? 29.704 24.699 -58.290 1.00 46.12 88 GLN A N 1
ATOM 668 C CA . GLN A 1 88 ? 30.818 25.649 -58.347 1.00 46.12 88 GLN A CA 1
ATOM 669 C C . GLN A 1 88 ? 30.482 26.808 -59.306 1.00 46.12 88 GLN A C 1
ATOM 671 O O . GLN A 1 88 ? 29.809 26.591 -60.311 1.00 46.12 88 GLN A O 1
ATOM 676 N N . GLY A 1 89 ? 31.017 28.001 -59.034 1.00 47.91 89 GLY A N 1
ATOM 677 C CA . GLY A 1 89 ? 31.056 29.153 -59.950 1.00 47.91 89 GLY A CA 1
ATOM 678 C C . GLY A 1 89 ? 31.441 30.415 -59.170 1.00 47.91 89 GLY A C 1
ATOM 679 O O . GLY A 1 89 ? 30.616 30.935 -58.435 1.00 47.91 89 GLY A O 1
ATOM 680 N N . MET A 1 90 ? 32.726 30.774 -59.059 1.00 40.34 90 MET A N 1
ATOM 681 C CA . MET A 1 90 ? 33.409 31.735 -59.948 1.00 40.34 90 MET A CA 1
ATOM 682 C C . MET A 1 90 ? 32.556 32.982 -60.233 1.00 40.34 90 MET A C 1
ATOM 684 O O . MET A 1 90 ? 31.643 32.911 -61.051 1.00 40.34 90 MET A O 1
ATOM 688 N N . ILE A 1 91 ? 32.856 34.100 -59.562 1.00 57.16 91 ILE A N 1
ATOM 689 C CA . ILE A 1 91 ? 33.564 35.300 -60.067 1.00 57.16 91 ILE A CA 1
ATOM 690 C C . ILE A 1 91 ? 33.963 36.143 -58.848 1.00 57.16 91 ILE A C 1
ATOM 692 O O . ILE A 1 91 ? 33.123 36.275 -57.931 1.00 57.16 91 ILE A O 1
#

Radius of gyration: 27.42 Å; chains: 1; bounding box: 49×45×84 Å

Secondary structure (DSSP, 8-state):
--HHHHHHHHHHHHHHHHHHHHHHHHHHHSS----TTT-HHHHHHHHHHHHHHHHHHHHHHHHHHHHHTS-GGGSS---------------